Protein AF-A0A2D8MC40-F1 (afdb_monomer)

pLDDT: mean 85.72, std 11.95, range [37.69, 95.94]

Radius of gyration: 23.86 Å; Cα contacts (8 Å, |Δi|>4): 236; chains: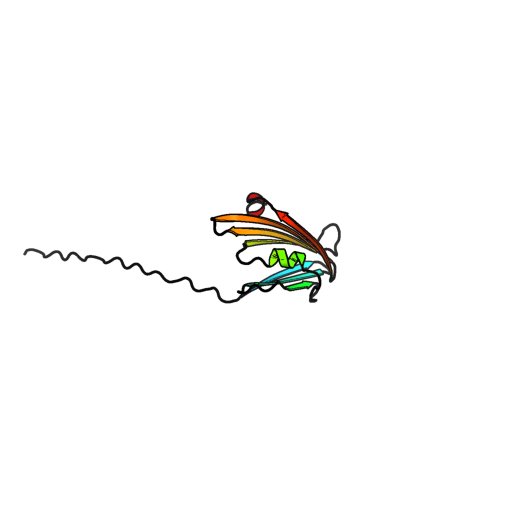 1; bounding box: 87×43×39 Å

Mean predicted aligned error: 8.75 Å

Sequence (136 aa):
MIGLSLIFLSQLVVSTNEPQRAEVWEETYHAECPGNAVTIARRIEDPVSSPVVTLNDKDVSDASGLAEELGVIGAAYRMSFLCSSSDEDVLLLRWVRGLAGDDGTVSYRSGAASFSGDEVLDVEAGDVSESDFWYR

Solvent-accessible surface area (backbone atoms only — not comparable to full-atom values): 8343 Å² total; per-residue (Å²): 139,83,85,82,83,82,81,81,81,82,79,87,82,87,84,83,79,81,85,74,83,80,74,77,48,71,50,74,47,75,50,78,44,70,87,33,34,43,37,39,40,37,53,54,49,87,78,74,48,73,36,49,48,26,25,67,90,34,79,44,92,72,46,62,72,55,27,63,70,70,44,52,82,82,43,50,76,50,74,50,77,43,67,41,90,90,41,68,60,31,44,35,40,35,42,31,34,41,33,74,46,98,87,71,49,70,51,34,37,32,35,40,37,36,32,41,55,71,42,66,76,48,70,48,74,46,82,52,53,70,58,68,68,78,55,129

Nearest PDB structures (foldseek):
  8ow1-assembly1_PP  TM=7.125E-01  e=4.815E-01  Saccharomyces cerevisiae
  8ow1-assembly1_P  TM=6.927E-01  e=7.426E-01  Saccharomyces cerevisiae
  6qlf-assembly1_P  TM=6.407E-01  e=8.275E-01  Saccharomyces cerevisiae
  6qle-assembly1_P  TM=6.402E-01  e=1.209E+00  Saccharomyces cerevisiae
  5ieo-assembly1_A  TM=4.075E-01  e=1.766E+00  synthetic construct

Structure (mmCIF, N/CA/C/O backbone):
data_AF-A0A2D8MC40-F1
#
_entry.id   AF-A0A2D8MC40-F1
#
loop_
_atom_site.group_PDB
_atom_site.id
_atom_site.type_symbol
_atom_site.label_atom_id
_atom_site.label_alt_id
_atom_site.label_comp_id
_atom_site.label_asym_id
_atom_site.label_entity_id
_atom_site.label_seq_id
_atom_site.pdbx_PDB_ins_code
_atom_site.Cartn_x
_atom_site.Cartn_y
_atom_site.Cartn_z
_atom_site.occupancy
_atom_site.B_iso_or_equiv
_atom_site.auth_seq_id
_atom_site.auth_comp_id
_atom_site.auth_asym_id
_atom_site.auth_atom_id
_atom_site.pdbx_PDB_model_num
ATOM 1 N N . MET A 1 1 ? 73.320 -29.904 -14.082 1.00 37.69 1 MET A N 1
ATOM 2 C CA . MET A 1 1 ? 71.908 -29.832 -13.655 1.00 37.69 1 MET A CA 1
ATOM 3 C C . MET A 1 1 ? 71.315 -28.569 -14.248 1.00 37.69 1 MET A C 1
ATOM 5 O O . MET A 1 1 ? 71.745 -27.493 -13.862 1.00 37.69 1 MET A O 1
ATOM 9 N N . ILE A 1 2 ? 70.416 -28.687 -15.223 1.00 42.16 2 ILE A N 1
ATOM 10 C CA . ILE A 1 2 ? 69.633 -27.560 -15.744 1.00 42.16 2 ILE A CA 1
ATOM 11 C C . ILE A 1 2 ? 68.190 -27.881 -15.366 1.00 42.16 2 ILE A C 1
ATOM 13 O O . ILE A 1 2 ? 67.651 -28.894 -15.806 1.00 42.16 2 ILE A O 1
ATOM 17 N N . GLY A 1 3 ? 67.636 -27.089 -14.447 1.00 43.25 3 GLY A N 1
ATOM 18 C CA . GLY A 1 3 ? 66.272 -27.239 -13.956 1.00 43.25 3 GLY A CA 1
ATOM 19 C C . GLY A 1 3 ? 65.279 -26.783 -15.017 1.00 43.25 3 GLY A C 1
ATOM 20 O O . GLY A 1 3 ? 65.343 -25.650 -15.487 1.00 43.25 3 GLY A O 1
ATOM 21 N N . LEU A 1 4 ? 64.382 -27.686 -15.402 1.00 51.12 4 LEU A N 1
ATOM 22 C CA . LEU A 1 4 ? 63.266 -27.414 -16.296 1.00 51.12 4 LEU A CA 1
ATOM 23 C C . LEU A 1 4 ? 62.173 -26.694 -15.484 1.00 51.12 4 LEU A C 1
ATOM 25 O O . LEU A 1 4 ? 61.505 -27.319 -14.662 1.00 51.12 4 LEU A O 1
ATOM 29 N N . SER A 1 5 ? 62.009 -25.383 -15.674 1.00 50.91 5 SER A N 1
ATOM 30 C CA . SER A 1 5 ? 60.872 -24.647 -15.103 1.00 50.91 5 SER A CA 1
ATOM 31 C C . SER A 1 5 ? 59.596 -25.000 -15.865 1.00 50.91 5 SER A C 1
ATOM 33 O O . SER A 1 5 ? 59.432 -24.629 -17.025 1.00 50.91 5 SER A O 1
ATOM 35 N N . LEU A 1 6 ? 58.687 -25.709 -15.199 1.00 54.00 6 LEU A N 1
ATOM 36 C CA . LEU A 1 6 ? 57.315 -25.927 -15.649 1.00 54.00 6 LEU A CA 1
ATOM 37 C C . LEU A 1 6 ? 56.504 -24.648 -15.408 1.00 54.00 6 LEU A C 1
ATOM 39 O O . LEU A 1 6 ? 56.245 -24.275 -14.266 1.00 54.00 6 LEU A O 1
ATOM 43 N N . ILE A 1 7 ? 56.103 -23.977 -16.486 1.00 56.97 7 ILE A N 1
ATOM 44 C CA . ILE A 1 7 ? 55.151 -22.866 -16.431 1.00 56.97 7 ILE A CA 1
ATOM 45 C C . ILE A 1 7 ? 53.747 -23.480 -16.445 1.00 56.97 7 ILE A C 1
ATOM 47 O O . ILE A 1 7 ? 53.285 -23.958 -17.480 1.00 56.97 7 ILE A O 1
ATOM 51 N N . PHE A 1 8 ? 53.071 -23.491 -15.296 1.00 57.12 8 PHE A N 1
ATOM 52 C CA . PHE A 1 8 ? 51.646 -23.807 -15.224 1.00 57.12 8 PHE A CA 1
ATOM 53 C C . PHE A 1 8 ? 50.849 -22.581 -15.688 1.00 57.12 8 PHE A C 1
ATOM 55 O O . PHE A 1 8 ? 50.773 -21.578 -14.983 1.00 57.12 8 PHE A O 1
ATOM 62 N N . LEU A 1 9 ? 50.269 -22.653 -16.887 1.00 61.25 9 LEU A N 1
ATOM 63 C CA . LEU A 1 9 ? 49.264 -21.697 -17.350 1.00 61.25 9 LEU A CA 1
ATOM 64 C C . LEU A 1 9 ? 47.954 -21.997 -16.609 1.00 61.25 9 LEU A C 1
ATOM 66 O O . LEU A 1 9 ? 47.274 -22.973 -16.923 1.00 61.25 9 LEU A O 1
ATOM 70 N N . SER A 1 10 ? 47.604 -21.193 -15.607 1.00 66.25 10 SER A N 1
ATOM 71 C CA . SER A 1 10 ? 46.277 -21.244 -14.993 1.00 66.25 10 SER A CA 1
ATOM 72 C C . SER A 1 10 ? 45.236 -20.743 -16.000 1.00 66.25 10 SER A C 1
ATOM 74 O O . SER A 1 10 ? 45.286 -19.600 -16.451 1.00 66.25 10 SER A O 1
ATOM 76 N N . GLN A 1 11 ? 44.298 -21.608 -16.387 1.00 72.38 11 GLN A N 1
ATOM 77 C CA . GLN A 1 11 ? 43.178 -21.232 -17.251 1.00 72.38 11 GLN A CA 1
ATOM 78 C C . GLN A 1 11 ? 42.096 -20.545 -16.409 1.00 72.38 11 GLN A C 1
ATOM 80 O O . GLN A 1 11 ? 41.634 -21.100 -15.413 1.00 72.38 11 GLN A O 1
ATOM 85 N N . LEU A 1 12 ? 41.699 -19.331 -16.800 1.00 73.75 12 LEU A N 1
ATOM 86 C CA . LEU A 1 12 ? 40.546 -1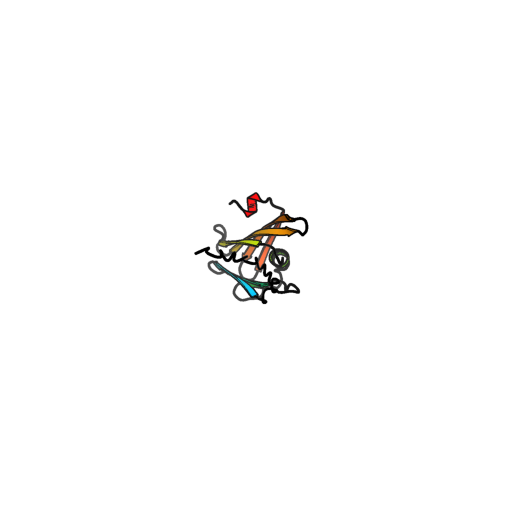8.639 -16.227 1.00 73.75 12 LEU A CA 1
ATOM 87 C C . LEU A 1 12 ? 39.268 -19.320 -16.730 1.00 73.75 12 LEU A C 1
ATOM 89 O O . LEU A 1 12 ? 38.981 -19.287 -17.925 1.00 73.75 12 LEU A O 1
ATOM 93 N N . VAL A 1 13 ? 38.499 -19.915 -15.819 1.00 79.44 13 VAL A N 1
ATOM 94 C CA . VAL A 1 13 ? 37.161 -20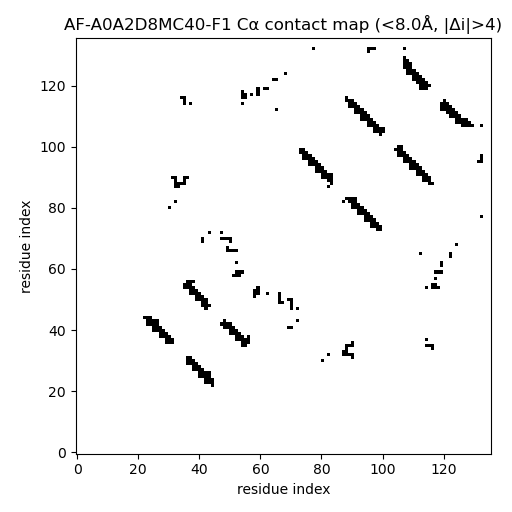.441 -16.109 1.00 79.44 13 VAL A CA 1
ATOM 95 C C . VAL A 1 13 ? 36.142 -19.441 -15.579 1.00 79.44 13 VAL A C 1
ATOM 97 O O . VAL A 1 13 ? 36.038 -19.241 -14.371 1.00 79.44 13 VAL A O 1
ATOM 100 N N . VAL A 1 14 ? 35.402 -18.804 -16.485 1.00 76.06 14 VAL A N 1
ATOM 101 C CA . VAL A 1 14 ? 34.245 -17.971 -16.141 1.00 76.06 14 VAL A CA 1
ATOM 102 C C . VAL A 1 14 ? 33.001 -18.832 -16.316 1.00 76.06 14 VAL A C 1
ATOM 104 O O . VAL A 1 14 ? 32.740 -19.323 -17.411 1.00 76.06 14 VAL A O 1
ATOM 107 N N . SER A 1 15 ? 32.257 -19.032 -15.231 1.00 79.00 15 SER A N 1
ATOM 108 C CA . SER A 1 15 ? 30.953 -19.692 -15.246 1.00 79.00 15 SER A CA 1
ATOM 109 C C . SER A 1 15 ? 29.885 -18.660 -14.911 1.00 79.00 15 SER A C 1
ATOM 111 O O . SER A 1 15 ? 30.031 -17.917 -13.940 1.00 79.00 15 SER A O 1
ATOM 113 N N . THR A 1 16 ? 28.826 -18.610 -15.710 1.00 75.88 16 THR A N 1
ATOM 114 C CA . THR A 1 16 ? 27.639 -17.795 -15.443 1.00 75.88 16 THR A CA 1
ATOM 115 C C . THR A 1 16 ? 26.449 -18.728 -15.285 1.00 75.88 16 THR A C 1
ATOM 117 O O . THR A 1 16 ? 26.220 -19.570 -16.152 1.00 75.88 16 THR A O 1
ATOM 120 N N . ASN A 1 17 ? 25.688 -18.570 -14.204 1.00 82.69 17 ASN A N 1
ATOM 121 C CA . ASN A 1 17 ? 24.398 -19.231 -14.040 1.00 82.69 17 ASN A CA 1
ATOM 122 C C . ASN A 1 17 ? 23.292 -18.256 -14.434 1.00 82.69 17 ASN A C 1
ATOM 124 O O . ASN A 1 17 ? 23.353 -17.078 -14.079 1.00 82.69 17 ASN A O 1
ATOM 128 N N . GLU A 1 18 ? 22.291 -18.754 -15.151 1.00 76.00 18 GLU A N 1
ATOM 129 C CA . GLU A 1 18 ? 21.088 -17.981 -15.438 1.00 76.00 18 GLU A CA 1
ATOM 130 C C . GLU A 1 18 ? 20.293 -17.774 -14.133 1.00 76.00 18 GLU A C 1
ATOM 132 O O . GLU A 1 18 ? 20.116 -18.738 -13.378 1.00 76.00 18 GLU A O 1
ATOM 137 N N . PRO A 1 19 ? 19.843 -16.545 -13.818 1.00 73.69 19 PRO A N 1
ATOM 138 C CA . PRO A 1 19 ? 18.993 -16.308 -12.658 1.00 73.69 19 PRO A CA 1
ATOM 139 C C . PRO A 1 19 ? 17.691 -17.098 -12.803 1.00 73.69 19 PRO A C 1
ATOM 141 O O . PRO A 1 19 ? 16.967 -16.939 -13.785 1.00 73.69 19 PRO A O 1
ATOM 144 N N . GLN A 1 20 ? 17.375 -17.948 -11.829 1.00 74.19 20 GLN A N 1
ATOM 145 C CA . GLN A 1 20 ? 16.073 -18.608 -11.795 1.00 74.19 20 GLN A CA 1
ATOM 146 C C . GLN A 1 20 ? 15.001 -17.625 -11.318 1.00 74.19 20 GLN A C 1
ATOM 148 O O . GLN A 1 20 ? 15.259 -16.778 -10.461 1.00 74.19 20 GLN A O 1
ATOM 153 N N . ARG A 1 21 ? 13.787 -17.744 -11.870 1.00 69.94 21 ARG A N 1
ATOM 154 C CA . ARG A 1 21 ? 12.620 -16.995 -11.389 1.00 69.94 21 ARG A CA 1
ATOM 155 C C . ARG A 1 21 ? 12.394 -17.333 -9.910 1.00 69.94 21 ARG A C 1
ATOM 157 O O . ARG A 1 21 ? 12.445 -18.504 -9.543 1.00 69.94 21 ARG A O 1
ATOM 164 N N . ALA A 1 22 ? 12.143 -16.316 -9.087 1.00 72.75 22 ALA A N 1
ATOM 165 C CA . ALA A 1 22 ? 11.780 -16.519 -7.688 1.00 72.75 22 ALA A CA 1
ATOM 166 C C . ALA A 1 22 ? 10.497 -17.362 -7.580 1.00 72.75 22 ALA A C 1
ATOM 168 O O . ALA A 1 22 ? 9.577 -17.201 -8.385 1.00 72.75 22 ALA A O 1
ATOM 169 N N . GLU A 1 23 ? 10.443 -18.266 -6.602 1.00 83.94 23 GLU A N 1
ATOM 170 C CA . GLU A 1 23 ? 9.220 -19.012 -6.287 1.00 83.94 23 GLU A CA 1
ATOM 171 C C . GLU A 1 23 ? 8.121 -18.059 -5.807 1.00 83.94 23 GLU A C 1
ATOM 173 O O . GLU A 1 23 ? 8.422 -16.994 -5.271 1.00 83.94 23 GLU A O 1
ATOM 178 N N . VAL A 1 24 ? 6.852 -18.433 -6.000 1.00 87.50 24 VAL A N 1
ATOM 179 C CA . VAL A 1 24 ? 5.708 -17.652 -5.507 1.00 87.50 24 VAL A CA 1
ATOM 180 C C . VAL A 1 24 ? 5.777 -17.539 -3.989 1.00 87.50 24 VAL A C 1
ATOM 182 O O . VAL A 1 24 ? 5.976 -18.535 -3.293 1.00 87.50 24 VAL A O 1
ATOM 185 N N . TRP A 1 25 ? 5.566 -16.331 -3.479 1.00 87.69 25 TRP A N 1
ATOM 186 C CA . TRP A 1 25 ? 5.586 -16.050 -2.048 1.00 87.69 25 TRP A CA 1
ATOM 187 C C . TRP A 1 25 ? 4.559 -14.975 -1.685 1.00 87.69 25 TRP A C 1
ATOM 189 O O . TRP A 1 25 ? 3.996 -14.320 -2.560 1.00 87.69 25 TRP A O 1
ATOM 199 N N . GLU A 1 26 ? 4.271 -14.825 -0.395 1.00 90.81 26 GLU A N 1
ATOM 200 C CA . GLU A 1 26 ? 3.284 -13.874 0.120 1.00 90.81 26 GLU A CA 1
ATOM 201 C C . GLU A 1 26 ? 3.936 -12.924 1.131 1.00 90.81 26 GLU A C 1
ATOM 203 O O . GLU A 1 26 ? 4.626 -13.360 2.053 1.00 90.81 26 GLU A O 1
ATOM 208 N N . GLU A 1 27 ? 3.722 -11.623 0.941 1.00 89.75 27 GLU A N 1
ATOM 209 C CA . GLU A 1 27 ? 4.041 -10.569 1.901 1.00 89.75 27 GLU A CA 1
ATOM 210 C C . GLU A 1 27 ? 2.800 -10.248 2.724 1.00 89.75 27 GLU A C 1
ATOM 212 O O . GLU A 1 27 ? 1.800 -9.775 2.182 1.00 89.75 27 GLU A O 1
ATOM 217 N N . THR A 1 28 ? 2.878 -10.444 4.038 1.00 93.44 28 THR A N 1
ATOM 218 C CA . THR A 1 28 ? 1.792 -10.097 4.958 1.00 93.44 28 THR A CA 1
ATOM 219 C C . THR A 1 28 ? 2.218 -8.948 5.862 1.00 93.44 28 THR A C 1
ATOM 221 O O . THR A 1 28 ? 3.229 -9.037 6.562 1.00 93.44 28 THR A O 1
ATOM 224 N N . TYR A 1 29 ? 1.422 -7.883 5.890 1.00 92.75 29 TYR A N 1
ATOM 225 C CA . TYR A 1 29 ? 1.551 -6.783 6.842 1.00 92.75 29 TYR A CA 1
ATOM 226 C C . TYR A 1 29 ? 0.371 -6.820 7.794 1.00 92.75 29 TYR A C 1
ATOM 228 O O . TYR A 1 29 ? -0.766 -6.960 7.354 1.00 92.75 29 TYR A O 1
ATOM 236 N N . HIS A 1 30 ? 0.644 -6.666 9.083 1.00 94.88 30 HIS A N 1
ATOM 237 C CA . HIS A 1 30 ? -0.377 -6.662 10.115 1.00 94.88 30 HIS A CA 1
ATOM 238 C C . HIS A 1 30 ? -0.133 -5.507 11.082 1.00 94.88 30 HIS A C 1
ATOM 240 O O . HIS A 1 30 ? 1.010 -5.260 11.480 1.00 94.88 30 HIS A O 1
ATOM 246 N N . ALA A 1 31 ? -1.202 -4.810 11.452 1.00 94.62 31 ALA A N 1
ATOM 247 C CA . ALA A 1 31 ? -1.174 -3.767 12.462 1.00 94.62 31 ALA A CA 1
ATOM 248 C C . ALA A 1 31 ? -2.472 -3.762 13.267 1.00 94.62 31 ALA A C 1
ATOM 250 O O . ALA A 1 31 ? -3.546 -4.019 12.727 1.00 94.62 31 ALA A O 1
ATOM 251 N N . GLU A 1 32 ? -2.355 -3.422 14.546 1.00 93.38 32 GLU A N 1
ATOM 252 C CA . GLU A 1 32 ? -3.462 -3.421 15.495 1.00 93.38 32 GLU A CA 1
ATOM 253 C C . GLU A 1 32 ? -3.429 -2.146 16.348 1.00 93.38 32 GLU A C 1
ATOM 255 O O . GLU A 1 32 ? -2.377 -1.717 16.833 1.00 93.38 32 GLU A O 1
ATOM 260 N N . CYS A 1 33 ? -4.604 -1.557 16.524 1.00 89.69 33 CYS A N 1
ATOM 261 C CA . CYS A 1 33 ? -4.943 -0.480 17.441 1.00 89.69 33 CYS A CA 1
ATOM 262 C C . CYS A 1 33 ? -6.151 -0.940 18.279 1.00 89.69 33 CYS A C 1
ATOM 264 O O . CYS A 1 33 ? -6.836 -1.891 17.89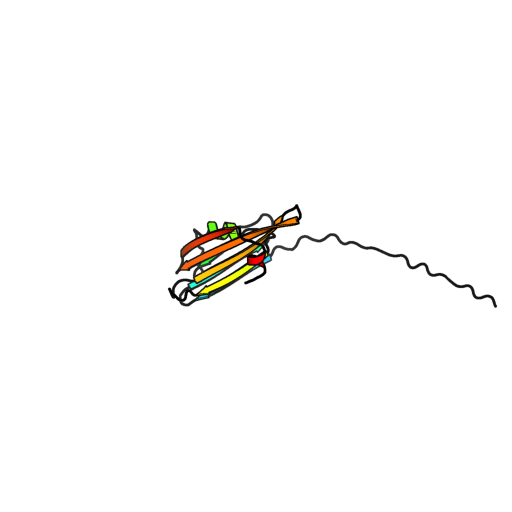4 1.00 89.69 33 CYS A O 1
ATOM 266 N N . PRO A 1 34 ? -6.458 -0.304 19.423 1.00 86.94 34 PRO A N 1
ATOM 267 C CA . PRO A 1 34 ? -7.674 -0.622 20.167 1.00 86.94 34 PRO A CA 1
ATOM 268 C C . PRO A 1 34 ? -8.908 -0.617 19.247 1.00 86.94 34 PRO A C 1
ATOM 270 O O . PRO A 1 34 ? -9.167 0.358 18.552 1.00 86.94 34 PRO A O 1
ATOM 273 N N . GLY A 1 35 ? -9.622 -1.744 19.188 1.00 84.12 35 GLY A N 1
ATOM 274 C CA . GLY A 1 35 ? -10.829 -1.895 18.366 1.00 84.12 35 GLY A CA 1
ATOM 275 C C . GLY A 1 35 ? -10.611 -2.059 16.854 1.00 84.12 35 GLY A C 1
ATOM 276 O O . GLY A 1 35 ? -11.599 -2.228 16.145 1.00 84.12 35 GLY A O 1
ATOM 277 N N . ASN A 1 36 ? -9.366 -2.040 16.359 1.00 89.38 36 ASN A N 1
ATOM 278 C CA . ASN A 1 36 ? -9.063 -2.055 14.926 1.00 89.38 36 ASN A CA 1
ATOM 279 C C . ASN A 1 36 ? -7.821 -2.887 14.601 1.00 89.38 36 ASN A C 1
ATOM 281 O O . ASN A 1 36 ? -6.720 -2.559 15.034 1.00 89.38 36 ASN A O 1
ATOM 285 N N . ALA A 1 37 ? -7.966 -3.894 13.748 1.00 92.94 37 ALA A N 1
ATOM 286 C CA . ALA A 1 37 ? -6.852 -4.633 13.170 1.00 92.94 37 ALA A CA 1
ATOM 287 C C . ALA A 1 37 ? -6.925 -4.592 11.644 1.00 92.94 37 ALA A C 1
ATOM 289 O O . ALA A 1 37 ? -7.989 -4.807 11.069 1.00 92.94 37 ALA A O 1
ATOM 290 N N . VAL A 1 38 ? -5.791 -4.360 10.985 1.00 94.06 38 VAL A N 1
ATOM 291 C CA . VAL A 1 38 ? -5.662 -4.468 9.530 1.00 94.06 38 VAL A CA 1
ATOM 292 C C . VAL A 1 38 ? -4.637 -5.534 9.182 1.00 94.06 38 VAL A C 1
ATOM 294 O O . VAL A 1 38 ? -3.544 -5.575 9.752 1.00 94.06 38 VAL A O 1
ATOM 297 N N . THR A 1 39 ? -4.976 -6.368 8.206 1.00 95.50 39 THR A N 1
ATOM 298 C CA . THR A 1 39 ? -4.034 -7.280 7.561 1.00 95.50 39 THR A CA 1
ATOM 299 C C . THR A 1 39 ? -4.066 -7.044 6.061 1.00 95.50 39 THR A C 1
ATOM 301 O O . THR A 1 39 ? -5.130 -6.944 5.454 1.00 95.50 39 THR A O 1
ATOM 304 N N . ILE A 1 40 ? -2.885 -6.940 5.461 1.00 93.31 40 ILE A N 1
ATOM 305 C CA . ILE A 1 40 ? -2.696 -6.782 4.022 1.00 93.31 40 ILE A CA 1
ATOM 306 C C . ILE A 1 40 ? -1.826 -7.938 3.557 1.00 93.31 40 ILE A C 1
ATOM 308 O O . ILE A 1 40 ? -0.665 -8.029 3.954 1.00 93.31 40 ILE A O 1
ATOM 312 N N . ALA A 1 41 ? -2.378 -8.801 2.713 1.00 92.69 41 ALA A N 1
ATOM 313 C CA . ALA A 1 41 ? -1.665 -9.910 2.099 1.00 92.69 41 ALA A CA 1
ATOM 314 C C . ALA A 1 41 ? -1.432 -9.611 0.617 1.00 92.69 41 ALA A C 1
ATOM 316 O O . ALA A 1 41 ? -2.371 -9.378 -0.147 1.00 92.69 41 ALA A O 1
ATOM 317 N N . ARG A 1 42 ? -0.167 -9.607 0.200 1.00 90.56 42 ARG A N 1
ATOM 318 C CA . ARG A 1 42 ? 0.247 -9.403 -1.189 1.00 90.56 42 ARG A CA 1
ATOM 319 C C . ARG A 1 42 ? 0.920 -10.676 -1.661 1.00 90.56 42 ARG A C 1
ATOM 321 O O . ARG A 1 42 ? 2.003 -11.015 -1.191 1.00 90.56 42 ARG A O 1
ATOM 328 N N . ARG A 1 43 ? 0.307 -11.376 -2.606 1.00 89.38 43 ARG A N 1
ATOM 329 C CA . ARG A 1 43 ? 0.965 -12.513 -3.236 1.00 89.38 43 ARG A CA 1
ATOM 330 C C . ARG A 1 43 ? 1.823 -12.028 -4.401 1.00 89.38 43 ARG A C 1
ATOM 332 O O . ARG A 1 43 ? 1.355 -11.332 -5.299 1.00 89.38 43 ARG A O 1
ATOM 339 N N . ILE A 1 44 ? 3.097 -12.388 -4.354 1.00 87.00 44 ILE A N 1
ATOM 340 C CA . ILE A 1 44 ? 4.102 -12.039 -5.348 1.00 87.00 44 ILE A CA 1
ATOM 341 C C . ILE A 1 44 ? 4.221 -13.221 -6.310 1.00 87.00 44 ILE A C 1
ATOM 343 O O . ILE A 1 44 ? 4.969 -14.175 -6.089 1.00 87.00 44 ILE A O 1
ATOM 347 N N . GLU A 1 45 ? 3.416 -13.161 -7.367 1.00 85.56 45 GLU A N 1
ATOM 348 C CA . GLU A 1 45 ? 3.340 -14.154 -8.436 1.00 85.56 45 GLU A CA 1
ATOM 349 C C . GLU A 1 45 ? 3.102 -13.493 -9.801 1.00 85.56 45 GLU A C 1
ATOM 351 O O . GLU A 1 45 ? 2.824 -12.301 -9.889 1.00 85.56 45 GLU A O 1
ATOM 356 N N . ASP A 1 46 ? 3.234 -14.264 -10.879 1.00 79.56 46 ASP A N 1
ATOM 357 C CA . ASP A 1 46 ? 2.967 -13.818 -12.249 1.00 79.56 46 ASP A CA 1
ATOM 358 C C . ASP A 1 46 ? 1.991 -14.812 -12.913 1.00 79.56 46 ASP A C 1
ATOM 360 O O . ASP A 1 46 ? 2.350 -15.989 -13.046 1.00 79.56 46 ASP A O 1
ATOM 364 N N . PRO A 1 47 ? 0.770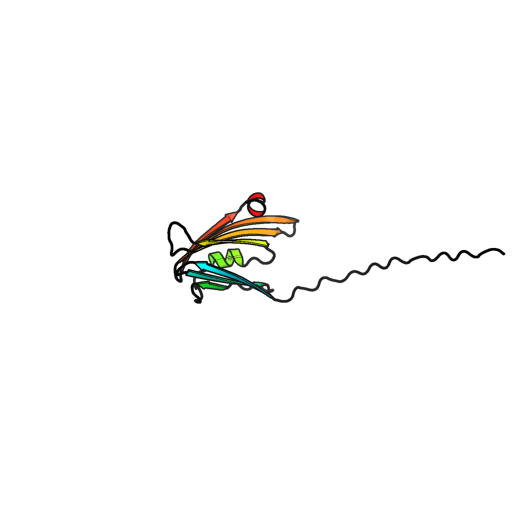 -14.389 -13.307 1.00 79.44 47 PRO A N 1
ATOM 365 C CA . PRO A 1 47 ? 0.273 -13.008 -13.332 1.00 79.44 47 PRO A CA 1
ATOM 366 C C . PRO A 1 47 ? -0.028 -12.442 -11.939 1.00 79.44 47 PRO A C 1
ATOM 368 O O . PRO A 1 47 ? -0.351 -13.181 -11.018 1.00 79.44 47 PRO A O 1
ATOM 371 N N . VAL A 1 48 ? 0.032 -11.115 -11.815 1.00 80.81 48 VAL A N 1
ATOM 372 C CA . VAL A 1 48 ? -0.187 -10.407 -10.546 1.00 80.81 48 VAL A CA 1
ATOM 373 C C . VAL A 1 48 ? -1.602 -10.642 -10.020 1.00 80.81 48 VAL A C 1
ATOM 375 O O . VAL A 1 48 ? -2.580 -10.363 -10.716 1.00 80.81 48 VAL A O 1
ATOM 378 N N . SER A 1 49 ? -1.718 -11.082 -8.769 1.00 84.94 49 SER A N 1
ATOM 379 C CA . SER A 1 49 ? -2.976 -11.069 -8.022 1.00 84.94 49 SER A CA 1
ATOM 380 C C . SER A 1 49 ? -3.142 -9.751 -7.265 1.00 84.94 49 SER A C 1
ATOM 382 O O . SER A 1 49 ? -2.180 -9.249 -6.680 1.00 84.94 49 SER A O 1
ATOM 384 N N . SER A 1 50 ? -4.364 -9.219 -7.207 1.00 87.75 50 SER A N 1
ATOM 385 C CA . SER A 1 50 ? -4.668 -8.090 -6.324 1.00 87.75 50 SER A CA 1
ATOM 386 C C . SER A 1 50 ? -4.385 -8.455 -4.862 1.00 87.75 50 SER A C 1
ATOM 388 O O . SER A 1 50 ? -4.659 -9.588 -4.456 1.00 87.75 50 SER A O 1
ATOM 390 N N . PRO A 1 51 ? -3.853 -7.522 -4.060 1.00 90.50 51 PRO A N 1
ATOM 391 C CA . PRO A 1 51 ? -3.674 -7.758 -2.638 1.00 90.50 51 PRO A CA 1
ATOM 392 C C . PRO A 1 51 ? -5.024 -7.907 -1.935 1.00 90.50 51 PRO A C 1
ATOM 394 O O . PRO A 1 51 ? -6.013 -7.278 -2.315 1.00 90.50 51 PRO A O 1
ATOM 397 N N . VAL A 1 52 ? -5.045 -8.728 -0.890 1.00 92.31 52 VAL A N 1
ATOM 398 C CA . VAL A 1 52 ? -6.209 -8.929 -0.025 1.00 92.31 52 VAL A CA 1
ATOM 399 C C . VAL A 1 52 ? -6.046 -8.051 1.206 1.00 92.31 52 VAL A C 1
ATOM 401 O O . VAL A 1 52 ? -4.997 -8.069 1.851 1.00 92.31 52 VAL A O 1
ATOM 404 N N . VAL A 1 53 ? -7.082 -7.278 1.524 1.00 92.75 53 VAL A N 1
ATOM 405 C CA . VAL A 1 53 ? -7.135 -6.431 2.717 1.00 92.75 53 VAL A CA 1
ATOM 406 C C . VAL A 1 53 ? -8.255 -6.940 3.606 1.00 92.75 53 VAL A C 1
ATOM 408 O O . VAL A 1 53 ? -9.405 -7.021 3.170 1.00 92.75 53 VAL A O 1
ATOM 411 N N . THR A 1 54 ? -7.918 -7.257 4.851 1.00 94.25 54 THR A N 1
ATOM 412 C CA . THR A 1 54 ? -8.896 -7.629 5.870 1.00 94.25 54 THR A CA 1
ATOM 413 C C . THR A 1 54 ? -8.860 -6.642 7.024 1.00 94.25 54 THR A C 1
ATOM 415 O O . THR A 1 54 ? -7.776 -6.308 7.510 1.00 94.25 54 THR A O 1
ATOM 418 N N . LEU A 1 55 ? -10.032 -6.236 7.498 1.00 93.56 55 LEU A N 1
ATOM 419 C CA . LEU A 1 55 ? -10.209 -5.431 8.702 1.00 93.56 55 LEU A CA 1
ATOM 420 C C . LEU A 1 55 ? -10.938 -6.264 9.752 1.00 93.56 55 LEU A C 1
ATOM 422 O O . LEU A 1 55 ? -11.966 -6.863 9.448 1.00 93.56 55 LEU A O 1
ATOM 426 N N . ASN A 1 56 ? -10.376 -6.358 10.959 1.00 93.38 56 ASN A N 1
ATOM 427 C CA . ASN A 1 56 ? -10.893 -7.195 12.051 1.00 93.38 56 ASN A CA 1
ATOM 428 C C . ASN A 1 56 ? -11.257 -8.622 11.589 1.00 93.38 56 ASN A C 1
ATOM 430 O O . ASN A 1 56 ? -12.349 -9.123 11.865 1.00 93.38 56 ASN A O 1
ATOM 434 N N . ASP A 1 57 ? -10.346 -9.246 10.835 1.00 91.69 57 ASP A N 1
ATOM 435 C CA . ASP A 1 57 ? -10.491 -10.584 10.242 1.00 91.69 57 ASP A CA 1
ATOM 436 C C . ASP A 1 57 ? -11.638 -10.739 9.222 1.00 91.69 57 ASP A C 1
ATOM 438 O O . ASP A 1 57 ? -12.077 -11.855 8.930 1.00 91.69 57 ASP A O 1
ATOM 442 N N . LYS A 1 58 ? -12.125 -9.633 8.648 1.00 91.94 58 LYS A N 1
ATOM 443 C CA . LYS A 1 58 ? -13.137 -9.629 7.584 1.00 91.94 58 LYS A CA 1
ATOM 444 C C . LYS A 1 58 ? -12.583 -9.032 6.303 1.00 91.94 58 LYS A C 1
ATOM 446 O O . LYS A 1 58 ? -11.955 -7.978 6.329 1.00 91.94 58 LYS A O 1
ATOM 451 N N . ASP A 1 59 ? -12.867 -9.682 5.180 1.00 89.38 59 ASP A N 1
ATOM 452 C CA . ASP A 1 59 ? -12.522 -9.162 3.858 1.00 89.38 59 ASP A CA 1
ATOM 453 C C . ASP A 1 59 ? -13.212 -7.819 3.606 1.00 89.38 59 ASP A C 1
ATOM 455 O O . ASP A 1 59 ? -14.426 -7.680 3.786 1.00 89.38 59 ASP A O 1
ATOM 459 N N . VAL A 1 60 ? -12.442 -6.841 3.133 1.00 86.62 60 VAL A N 1
ATOM 460 C CA . VAL A 1 60 ? -12.979 -5.539 2.739 1.00 86.62 60 VAL A CA 1
ATOM 461 C C . VAL A 1 60 ? -13.336 -5.561 1.260 1.00 86.62 60 VAL A C 1
ATOM 463 O O . VAL A 1 60 ? -12.473 -5.705 0.396 1.00 86.62 60 VAL A O 1
ATOM 466 N N . SER A 1 61 ? -14.618 -5.374 0.951 1.00 71.50 61 SER A N 1
ATOM 467 C CA . SER A 1 61 ? -15.107 -5.373 -0.432 1.00 71.50 61 SER A CA 1
ATOM 468 C C . SER A 1 61 ? -14.706 -4.131 -1.233 1.00 71.50 61 SER A C 1
ATOM 470 O O . SER A 1 61 ? -14.611 -4.216 -2.455 1.00 71.50 61 SER A O 1
ATOM 472 N N . ASP A 1 62 ? -14.465 -2.995 -0.569 1.00 79.56 62 ASP A N 1
ATOM 473 C CA . ASP A 1 62 ? -14.060 -1.736 -1.208 1.00 79.56 62 ASP A CA 1
ATOM 474 C C . ASP A 1 62 ? -12.678 -1.262 -0.734 1.00 79.56 62 ASP A C 1
ATOM 476 O O . ASP A 1 62 ? -12.516 -0.238 -0.081 1.00 79.56 62 ASP A O 1
ATOM 480 N N . ALA A 1 63 ? -11.655 -2.056 -1.046 1.00 82.25 63 ALA A N 1
ATOM 481 C CA . ALA A 1 63 ? -10.251 -1.670 -0.887 1.00 82.25 63 ALA A CA 1
ATOM 482 C C . ALA A 1 63 ? -9.573 -1.427 -2.247 1.00 82.25 63 ALA A C 1
ATOM 484 O O . ALA A 1 63 ? -8.352 -1.517 -2.361 1.00 82.25 63 ALA A O 1
ATOM 485 N N . SER A 1 64 ? -10.357 -1.153 -3.296 1.00 84.38 64 SER A N 1
ATOM 486 C CA . SER A 1 64 ? -9.897 -1.142 -4.692 1.00 84.38 64 SER A CA 1
ATOM 487 C C . SER A 1 64 ? -8.770 -0.133 -4.951 1.00 84.38 64 SER A C 1
ATOM 489 O O . SER A 1 64 ? -7.746 -0.503 -5.525 1.00 84.38 64 SER A O 1
ATOM 491 N N . GLY A 1 65 ? -8.902 1.099 -4.447 1.00 88.00 65 GLY A N 1
ATOM 492 C CA . GLY A 1 65 ? -7.861 2.127 -4.568 1.00 88.00 65 GLY A CA 1
ATOM 493 C C . GLY A 1 65 ? -6.568 1.762 -3.832 1.00 88.00 65 GLY A C 1
ATOM 494 O O . GLY A 1 65 ? -5.471 1.971 -4.346 1.00 88.00 65 GLY A O 1
ATOM 495 N N . LEU A 1 66 ? -6.676 1.140 -2.652 1.00 90.81 66 LEU A N 1
ATOM 496 C CA . LEU A 1 66 ? -5.500 0.669 -1.918 1.00 90.81 66 LEU A CA 1
ATOM 497 C C . LEU A 1 66 ? -4.842 -0.520 -2.633 1.00 90.81 66 LEU A C 1
ATOM 499 O O . LEU A 1 66 ? -3.616 -0.615 -2.702 1.00 90.81 66 LEU A O 1
ATOM 503 N N . ALA A 1 67 ? -5.654 -1.412 -3.197 1.00 90.00 67 ALA A N 1
ATOM 504 C CA . ALA A 1 67 ? -5.181 -2.569 -3.935 1.00 90.00 67 ALA A CA 1
ATOM 505 C C . ALA A 1 67 ? -4.425 -2.182 -5.214 1.00 90.00 67 ALA A C 1
ATOM 507 O O . ALA A 1 67 ? -3.425 -2.823 -5.535 1.00 90.00 67 ALA A O 1
ATOM 508 N N . GLU A 1 68 ? -4.845 -1.120 -5.904 1.00 90.19 68 GLU A N 1
ATOM 509 C CA . GLU A 1 68 ? -4.126 -0.565 -7.057 1.00 90.19 68 GLU A CA 1
ATOM 510 C C . GLU A 1 68 ? -2.724 -0.069 -6.668 1.00 90.19 68 GLU A C 1
ATOM 512 O O . GLU A 1 68 ? -1.743 -0.348 -7.359 1.00 90.19 68 GLU A O 1
ATOM 517 N N . GLU A 1 69 ? -2.597 0.605 -5.523 1.00 91.75 69 GLU A N 1
ATOM 518 C CA . GLU A 1 69 ? -1.315 1.162 -5.084 1.00 91.75 69 GLU A CA 1
ATOM 519 C C . GLU A 1 69 ? -0.361 0.123 -4.499 1.00 91.75 69 GLU A C 1
ATOM 521 O O . GLU A 1 69 ? 0.857 0.251 -4.660 1.00 91.75 69 GLU A O 1
ATOM 526 N N . LEU A 1 70 ? -0.882 -0.915 -3.840 1.00 90.94 70 LEU A N 1
ATOM 527 C CA . LEU A 1 70 ? -0.077 -1.982 -3.235 1.00 90.94 70 LEU A CA 1
ATOM 528 C C . LEU A 1 70 ? 0.139 -3.186 -4.167 1.00 90.94 70 LEU A C 1
ATOM 530 O O . LEU A 1 70 ? 1.018 -4.011 -3.919 1.00 90.94 70 LEU A O 1
ATOM 534 N N . GLY A 1 71 ? -0.618 -3.293 -5.257 1.00 89.00 71 GLY A N 1
ATOM 535 C CA . GLY A 1 71 ? -0.538 -4.394 -6.221 1.00 89.00 71 GLY A CA 1
ATOM 536 C C . GLY A 1 71 ? 0.612 -4.300 -7.228 1.00 89.00 71 GLY A C 1
ATOM 537 O O . GLY A 1 71 ? 0.650 -5.081 -8.173 1.00 89.00 71 GLY A O 1
ATOM 538 N N . VAL A 1 72 ? 1.550 -3.358 -7.085 1.00 90.12 72 VAL A N 1
ATOM 539 C CA . VAL A 1 72 ? 2.592 -3.129 -8.098 1.00 90.12 72 VAL A CA 1
ATOM 540 C C . VAL A 1 72 ? 3.790 -4.057 -7.875 1.00 90.12 72 VAL A C 1
ATOM 542 O O . VAL A 1 72 ? 4.544 -3.903 -6.913 1.00 90.12 72 VAL A O 1
ATOM 545 N N . ILE A 1 73 ? 3.990 -5.017 -8.785 1.00 84.25 73 ILE A N 1
ATOM 546 C CA . ILE A 1 73 ? 5.147 -5.927 -8.752 1.00 84.25 73 ILE A CA 1
ATOM 547 C C . ILE A 1 73 ? 6.436 -5.188 -9.105 1.00 84.25 73 ILE A C 1
ATOM 549 O O . ILE A 1 73 ? 6.464 -4.330 -9.982 1.00 84.25 73 ILE A O 1
ATOM 553 N N . GLY A 1 74 ? 7.517 -5.544 -8.409 1.00 85.12 74 GLY A N 1
ATOM 554 C CA . GLY A 1 74 ? 8.841 -4.951 -8.604 1.00 85.12 74 GLY A CA 1
ATOM 555 C C . GLY A 1 74 ? 9.008 -3.591 -7.927 1.00 85.12 74 GLY A C 1
ATOM 556 O O . GLY A 1 74 ? 10.127 -3.088 -7.854 1.00 85.12 74 GLY A O 1
ATOM 557 N N . ALA A 1 75 ? 7.931 -3.015 -7.385 1.00 90.31 75 ALA A N 1
ATOM 558 C CA . ALA A 1 75 ? 8.030 -1.831 -6.555 1.00 90.31 75 ALA A CA 1
ATOM 559 C C . ALA A 1 75 ? 8.560 -2.198 -5.162 1.00 90.31 75 ALA A C 1
ATOM 561 O O . ALA A 1 75 ? 8.101 -3.149 -4.525 1.00 90.31 75 ALA A O 1
ATOM 562 N N . ALA A 1 76 ? 9.512 -1.409 -4.677 1.00 90.19 76 ALA A N 1
ATOM 563 C CA . ALA A 1 76 ? 9.945 -1.450 -3.290 1.00 90.19 76 ALA A CA 1
ATOM 564 C C . ALA A 1 76 ? 9.025 -0.553 -2.460 1.00 90.19 76 ALA A C 1
ATOM 566 O O . ALA A 1 76 ? 8.792 0.597 -2.836 1.00 90.19 76 ALA A O 1
ATOM 567 N N . TYR A 1 77 ? 8.528 -1.058 -1.331 1.00 91.19 77 TYR A N 1
ATOM 568 C CA . TYR A 1 77 ? 7.619 -0.330 -0.446 1.00 91.19 77 TYR A CA 1
ATOM 569 C C . TYR A 1 77 ? 8.270 -0.038 0.902 1.00 91.19 77 TYR A C 1
ATOM 571 O O . TYR A 1 77 ? 8.882 -0.909 1.519 1.00 91.19 77 TYR A O 1
ATOM 579 N N . ARG A 1 78 ? 8.047 1.176 1.407 1.00 90.44 78 ARG A N 1
ATOM 580 C CA . ARG A 1 78 ? 8.218 1.522 2.817 1.00 90.44 78 ARG A CA 1
ATOM 581 C C . ARG A 1 78 ? 6.854 1.855 3.391 1.00 90.44 78 ARG A C 1
ATOM 583 O O . ARG A 1 78 ? 6.225 2.811 2.944 1.00 90.44 78 ARG A O 1
ATOM 590 N N . MET A 1 79 ? 6.415 1.086 4.380 1.00 92.06 79 MET A N 1
ATOM 591 C CA . MET A 1 79 ? 5.108 1.257 5.012 1.00 92.06 79 MET A CA 1
ATOM 592 C C . MET A 1 79 ? 5.251 1.632 6.484 1.00 92.06 79 MET A C 1
ATOM 594 O O . MET A 1 79 ? 6.198 1.219 7.152 1.00 92.06 79 MET A O 1
ATOM 598 N N . SER A 1 80 ? 4.297 2.407 6.990 1.00 92.62 80 SER A N 1
ATOM 599 C CA . SER A 1 80 ? 4.151 2.692 8.416 1.00 92.62 80 SER A CA 1
ATOM 600 C C . SER A 1 80 ? 2.684 2.638 8.808 1.00 92.62 80 SER A C 1
ATOM 602 O O . SER A 1 80 ? 1.856 3.264 8.143 1.00 92.62 80 SER A O 1
ATOM 604 N N . PHE A 1 81 ? 2.399 1.961 9.915 1.00 94.06 81 PHE A N 1
ATOM 605 C CA . PHE A 1 81 ? 1.076 1.900 10.521 1.00 94.06 81 PHE A CA 1
ATOM 606 C C . PHE A 1 81 ? 1.066 2.739 11.795 1.00 94.06 81 PHE A C 1
ATOM 608 O O . PHE A 1 81 ? 2.033 2.726 12.561 1.00 94.06 81 PHE A O 1
ATOM 615 N N . LEU A 1 82 ? 0.002 3.507 11.995 1.00 93.38 82 LEU A N 1
ATOM 616 C CA . LEU A 1 82 ? -0.130 4.456 13.094 1.00 93.38 82 LEU A CA 1
ATOM 617 C C . LEU A 1 82 ? -1.554 4.389 13.643 1.00 93.38 82 LEU A C 1
ATOM 619 O O . LEU A 1 82 ? -2.507 4.481 12.874 1.00 93.38 82 LEU A O 1
ATOM 623 N N . CYS A 1 83 ? -1.699 4.310 14.963 1.00 92.75 83 CYS A N 1
ATOM 624 C CA . CYS A 1 83 ? -2.978 4.597 15.606 1.00 92.75 83 CYS A CA 1
ATOM 625 C C . CYS A 1 83 ? -3.177 6.113 15.637 1.00 92.75 83 CYS A C 1
ATOM 627 O O . CYS A 1 83 ? -2.261 6.856 16.011 1.00 92.75 83 CYS A O 1
ATOM 629 N N . SER A 1 84 ? -4.345 6.584 15.211 1.00 89.25 84 SER A N 1
ATOM 630 C CA . SER A 1 84 ? -4.673 8.005 15.243 1.00 89.25 84 SER A CA 1
ATOM 631 C C . SER A 1 84 ? -4.732 8.503 16.690 1.0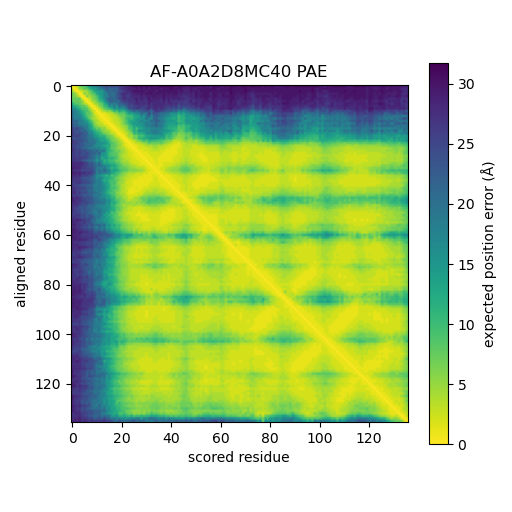0 89.25 84 SER A C 1
ATOM 633 O O . SER A 1 84 ? -5.325 7.888 17.569 1.00 89.25 84 SER A O 1
ATOM 635 N N . SER A 1 85 ? -4.084 9.639 16.957 1.00 84.94 85 SER A N 1
ATOM 636 C CA . SER A 1 85 ? -4.123 10.280 18.278 1.00 84.94 85 SER A CA 1
ATOM 637 C C . SER A 1 85 ? -5.356 11.161 18.478 1.00 84.94 85 SER A C 1
ATOM 639 O O . SER A 1 85 ? -5.633 11.579 19.598 1.00 84.94 85 SER A O 1
ATOM 641 N N . SER A 1 86 ? -6.034 11.526 17.388 1.00 85.62 86 SER A N 1
ATOM 642 C CA . SER A 1 86 ? -7.234 12.370 17.397 1.00 85.62 86 SER A CA 1
ATOM 643 C C . SER A 1 86 ? -8.530 11.567 17.413 1.00 85.62 86 SER A C 1
ATOM 645 O O . SER A 1 86 ? -9.562 12.120 17.774 1.00 85.62 86 SER A O 1
ATOM 647 N N . ASP A 1 87 ? -8.465 10.301 17.009 1.00 86.25 87 ASP A N 1
ATOM 648 C CA . ASP A 1 87 ? -9.595 9.383 16.934 1.00 86.25 87 ASP A CA 1
ATOM 649 C C . ASP A 1 87 ? -9.074 7.973 17.226 1.00 86.25 87 ASP A C 1
ATOM 651 O O . ASP A 1 87 ? -8.279 7.441 16.452 1.00 86.25 87 ASP A O 1
ATOM 655 N N . GLU A 1 88 ? -9.442 7.420 18.380 1.00 82.56 88 GLU A N 1
ATOM 656 C CA . GLU A 1 88 ? -8.920 6.136 18.862 1.00 82.56 88 GLU A CA 1
ATOM 657 C C . GLU A 1 88 ? -9.381 4.946 18.013 1.00 82.56 88 GLU A C 1
ATOM 659 O O . GLU A 1 88 ? -8.701 3.918 17.987 1.00 82.56 88 GLU A O 1
ATOM 664 N N . ASP A 1 89 ? -10.462 5.128 17.251 1.00 85.75 89 ASP A N 1
ATOM 665 C CA . ASP A 1 89 ? -11.044 4.110 16.385 1.00 85.75 89 ASP A CA 1
ATOM 666 C C . ASP A 1 89 ? -10.490 4.162 14.950 1.00 85.75 89 ASP A C 1
ATOM 668 O O . ASP A 1 89 ? -11.013 3.481 14.064 1.00 85.75 89 ASP A O 1
ATOM 672 N N . VAL A 1 90 ? -9.446 4.964 14.695 1.00 91.25 90 VAL A N 1
ATOM 673 C CA . VAL A 1 90 ? -8.845 5.118 13.362 1.00 91.25 90 VAL A CA 1
ATOM 674 C C . VAL A 1 90 ? -7.417 4.580 13.317 1.00 91.25 90 VAL A C 1
ATOM 676 O O . VAL A 1 90 ? -6.515 5.036 14.030 1.00 91.25 90 VAL A O 1
ATOM 679 N N . LEU A 1 91 ? -7.184 3.659 12.383 1.00 94.12 91 LEU A N 1
ATOM 680 C CA . LEU A 1 91 ? -5.860 3.166 12.012 1.00 94.12 91 LEU A CA 1
ATOM 681 C C . LEU A 1 91 ? -5.430 3.814 10.693 1.00 94.12 91 LEU A C 1
ATOM 683 O O . LEU A 1 91 ? -6.197 3.880 9.736 1.00 94.12 91 LEU A O 1
ATOM 687 N N . LEU A 1 92 ? -4.191 4.295 10.632 1.00 94.94 92 LEU A N 1
ATOM 688 C CA . LEU A 1 92 ? -3.613 4.930 9.450 1.00 94.94 92 LEU A CA 1
ATOM 689 C C . LEU A 1 92 ? -2.486 4.068 8.881 1.00 94.94 92 LEU A C 1
ATOM 691 O O . LEU A 1 92 ? -1.512 3.772 9.575 1.00 94.94 92 LEU A O 1
ATOM 695 N N . LEU A 1 93 ? -2.574 3.736 7.597 1.00 94.88 93 LEU A N 1
ATOM 696 C CA . LEU A 1 93 ? -1.458 3.244 6.796 1.00 94.88 93 LEU A CA 1
ATOM 697 C C . LEU A 1 93 ? -0.874 4.410 6.002 1.00 94.88 93 LEU A C 1
ATOM 699 O O . LEU A 1 93 ? -1.597 5.181 5.381 1.00 94.88 93 LEU A O 1
ATOM 703 N N . ARG A 1 94 ? 0.451 4.508 5.962 1.00 94.75 94 ARG A N 1
ATOM 704 C CA . ARG A 1 94 ? 1.176 5.357 5.012 1.00 94.75 94 ARG A CA 1
ATOM 705 C C . ARG A 1 94 ? 2.168 4.509 4.247 1.00 94.75 94 ARG A C 1
ATOM 707 O O . ARG A 1 94 ? 2.833 3.663 4.848 1.00 94.75 94 ARG A O 1
ATOM 714 N N . TRP A 1 95 ? 2.315 4.777 2.958 1.00 94.19 95 TRP A N 1
ATOM 715 C CA . TRP A 1 95 ? 3.335 4.137 2.140 1.00 94.19 95 TRP A CA 1
ATOM 716 C C . TRP A 1 95 ? 4.101 5.147 1.298 1.00 94.19 95 TRP A C 1
ATOM 718 O O . TRP A 1 95 ? 3.597 6.205 0.920 1.00 94.19 95 TRP A O 1
ATOM 728 N N . VAL A 1 96 ? 5.332 4.774 0.974 1.00 94.88 96 VAL A N 1
ATOM 729 C CA . VAL A 1 96 ? 6.088 5.331 -0.143 1.00 94.88 96 VAL A CA 1
ATOM 730 C C . VAL A 1 96 ? 6.605 4.154 -0.957 1.00 94.88 96 VAL A C 1
ATOM 732 O O . VAL A 1 96 ? 7.124 3.193 -0.384 1.00 94.88 96 VAL A O 1
ATOM 735 N N . ARG A 1 97 ? 6.445 4.209 -2.277 1.00 94.00 97 ARG A N 1
ATOM 736 C CA . ARG A 1 97 ? 6.923 3.186 -3.204 1.00 94.00 97 ARG A CA 1
ATOM 737 C C . ARG A 1 97 ? 7.854 3.772 -4.251 1.00 94.00 97 ARG A C 1
ATOM 739 O O . ARG A 1 97 ? 7.627 4.887 -4.714 1.00 94.00 97 ARG A O 1
ATOM 746 N N . GLY A 1 98 ? 8.867 3.000 -4.623 1.00 94.94 98 GLY A N 1
ATOM 747 C CA . GLY A 1 98 ? 9.744 3.260 -5.761 1.00 94.94 98 GLY A CA 1
ATOM 748 C C . GLY A 1 98 ? 9.648 2.106 -6.753 1.00 94.94 98 GLY A C 1
ATOM 749 O O . GLY A 1 98 ? 9.758 0.950 -6.346 1.00 94.94 98 GLY A O 1
ATOM 750 N N . LEU A 1 99 ? 9.431 2.402 -8.033 1.00 94.62 99 LEU A N 1
ATOM 751 C CA . LEU A 1 99 ? 9.380 1.417 -9.116 1.00 94.62 99 LEU A CA 1
ATOM 752 C C . LEU A 1 99 ? 10.405 1.780 -10.188 1.00 94.62 99 LEU A C 1
ATOM 754 O O . LEU A 1 99 ? 10.306 2.847 -10.801 1.00 94.62 99 LEU A O 1
ATOM 758 N N . ALA A 1 100 ? 11.363 0.883 -10.414 1.00 94.00 100 ALA A N 1
ATOM 759 C CA . ALA A 1 100 ? 12.318 1.009 -11.506 1.00 94.00 100 ALA A CA 1
ATOM 760 C C . ALA A 1 100 ? 11.628 0.742 -12.853 1.00 94.00 100 ALA A C 1
ATOM 762 O O . ALA A 1 100 ? 10.934 -0.262 -13.007 1.00 94.00 100 ALA A O 1
ATOM 763 N N . GLY A 1 101 ? 11.818 1.649 -13.807 1.00 92.06 101 GLY A N 1
ATOM 764 C CA . GLY A 1 101 ? 11.423 1.491 -15.200 1.00 92.06 101 GLY A CA 1
ATOM 765 C C . GLY A 1 101 ? 12.524 0.844 -16.039 1.00 92.06 101 GLY A C 1
ATOM 766 O O . GLY A 1 101 ? 13.693 0.793 -15.648 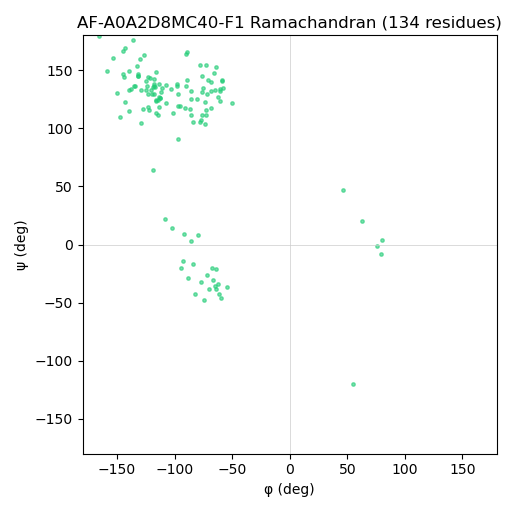1.00 92.06 101 GLY A O 1
ATOM 767 N N . ASP A 1 102 ? 12.150 0.389 -17.234 1.00 90.44 102 ASP A N 1
ATOM 768 C CA . ASP A 1 102 ? 13.062 -0.281 -18.173 1.00 90.44 102 ASP A CA 1
ATOM 769 C C . ASP A 1 102 ? 14.195 0.631 -18.682 1.00 90.44 102 ASP A C 1
ATOM 771 O O . ASP A 1 102 ? 15.237 0.154 -19.132 1.00 90.44 102 ASP A O 1
ATOM 775 N N . ASP A 1 103 ? 14.011 1.950 -18.606 1.00 92.62 103 ASP A N 1
ATOM 776 C CA . ASP A 1 103 ? 14.996 2.970 -18.982 1.00 92.62 103 ASP A CA 1
ATOM 777 C C . ASP A 1 103 ? 15.984 3.318 -17.852 1.00 92.62 103 ASP A C 1
ATOM 779 O O . ASP A 1 103 ? 16.844 4.187 -18.016 1.00 92.62 103 ASP A O 1
ATOM 783 N N . GLY A 1 104 ? 15.877 2.635 -16.708 1.00 88.56 104 GLY A N 1
ATOM 784 C CA . GLY A 1 104 ? 16.698 2.871 -15.524 1.00 88.56 104 GLY A CA 1
ATOM 785 C C . GLY A 1 104 ? 16.249 4.060 -14.674 1.00 88.56 104 GLY A C 1
ATOM 786 O O . GLY A 1 104 ? 16.914 4.371 -13.684 1.00 88.56 104 GLY A O 1
ATOM 787 N N . THR A 1 105 ? 15.141 4.725 -15.017 1.00 93.06 105 THR A N 1
ATOM 788 C CA . THR A 1 105 ? 14.524 5.729 -14.141 1.00 93.06 105 THR A CA 1
ATOM 789 C C . THR A 1 105 ? 13.734 5.054 -13.020 1.00 93.06 105 THR A C 1
ATOM 791 O O . THR A 1 105 ? 13.291 3.916 -13.152 1.00 93.06 105 THR A O 1
ATOM 794 N N . VAL A 1 106 ? 13.562 5.739 -11.887 1.00 94.06 106 VAL A N 1
ATOM 795 C CA . VAL A 1 106 ? 12.711 5.261 -10.789 1.00 94.06 106 VAL A CA 1
ATOM 796 C C . VAL A 1 106 ? 11.560 6.239 -10.611 1.00 94.06 106 VAL A C 1
ATOM 798 O O . VAL A 1 106 ? 11.778 7.431 -10.396 1.00 94.06 106 VAL A O 1
ATOM 801 N N . SER A 1 107 ? 10.335 5.728 -10.703 1.00 95.00 107 SER A N 1
ATOM 802 C CA . SER A 1 107 ? 9.120 6.478 -10.381 1.00 95.00 107 SER A CA 1
ATOM 803 C C . SER A 1 107 ? 8.781 6.299 -8.906 1.00 95.00 107 SER A C 1
ATOM 805 O O . SER A 1 107 ? 8.860 5.187 -8.377 1.00 95.00 107 SER A O 1
ATOM 807 N N . TYR A 1 108 ? 8.408 7.389 -8.236 1.00 95.19 108 TYR A N 1
ATOM 808 C CA . TYR A 1 108 ? 8.072 7.373 -6.817 1.00 95.19 108 TYR A CA 1
ATOM 809 C C . TYR A 1 108 ? 6.639 7.839 -6.600 1.00 95.19 108 TYR A C 1
ATOM 811 O O . TYR A 1 108 ? 6.223 8.873 -7.122 1.00 95.19 108 TYR A O 1
ATOM 819 N N . ARG A 1 109 ? 5.896 7.092 -5.784 1.00 95.94 109 ARG A N 1
ATOM 820 C CA . ARG A 1 109 ? 4.553 7.474 -5.335 1.00 95.94 109 ARG A CA 1
ATOM 821 C C . ARG A 1 109 ? 4.438 7.299 -3.834 1.00 95.94 109 ARG A C 1
ATOM 823 O O . ARG A 1 109 ? 5.052 6.403 -3.258 1.00 95.94 109 ARG A O 1
ATOM 830 N N . SER A 1 110 ? 3.654 8.149 -3.193 1.00 95.62 110 SER A N 1
ATOM 831 C CA . SER A 1 110 ? 3.303 7.992 -1.784 1.00 95.62 110 SER A CA 1
ATOM 832 C C . SER A 1 110 ? 1.808 8.100 -1.606 1.00 95.62 110 SER A C 1
ATOM 834 O O . SER A 1 110 ? 1.121 8.682 -2.445 1.00 95.62 110 SER A O 1
ATOM 836 N N . GLY A 1 111 ? 1.324 7.572 -0.497 1.00 95.19 111 GLY A N 1
ATOM 837 C CA . GLY A 1 111 ? -0.066 7.721 -0.144 1.00 95.19 111 GLY A CA 1
ATOM 838 C C . GLY A 1 111 ? -0.352 7.350 1.293 1.00 95.19 111 GLY A C 1
ATOM 839 O O . GLY A 1 111 ? 0.544 6.981 2.068 1.00 95.19 111 GLY A O 1
ATOM 840 N N . ALA A 1 112 ? -1.618 7.496 1.640 1.00 95.38 112 ALA A N 1
ATOM 841 C CA . ALA A 1 112 ? -2.155 7.122 2.926 1.00 95.38 112 ALA A CA 1
ATOM 842 C C . ALA A 1 112 ? -3.526 6.474 2.754 1.00 95.38 112 ALA A C 1
ATOM 844 O O . ALA A 1 112 ? -4.264 6.782 1.823 1.00 95.38 112 ALA A O 1
ATOM 845 N N . ALA A 1 113 ? -3.841 5.564 3.665 1.00 95.12 113 ALA A N 1
ATOM 846 C CA . ALA A 1 113 ? -5.161 4.988 3.807 1.00 95.12 113 ALA A CA 1
ATOM 847 C C . ALA A 1 113 ? -5.563 5.044 5.276 1.00 95.12 113 ALA A C 1
ATOM 849 O O . ALA A 1 113 ? -4.713 4.907 6.164 1.00 95.12 113 ALA A O 1
ATOM 850 N N . SER A 1 114 ? -6.847 5.260 5.527 1.00 94.25 114 SER A N 1
ATOM 851 C CA . SER A 1 114 ? -7.410 5.250 6.873 1.00 94.25 114 SER A CA 1
ATOM 852 C C . SER A 1 114 ? -8.512 4.208 6.986 1.00 94.25 114 SER A C 1
ATOM 854 O O . SER A 1 114 ? -9.263 3.973 6.039 1.00 94.25 114 SER A O 1
ATOM 856 N N . PHE A 1 115 ? -8.574 3.559 8.144 1.00 93.00 115 PHE A N 1
ATOM 857 C CA . PHE A 1 115 ? -9.488 2.459 8.425 1.00 93.00 115 PHE A CA 1
ATOM 858 C C . PHE A 1 115 ? -10.185 2.701 9.757 1.00 93.00 115 PHE A C 1
ATOM 860 O O . PHE A 1 115 ? -9.555 3.215 10.686 1.00 93.00 115 PHE A O 1
ATOM 867 N N . SER A 1 116 ? -11.450 2.302 9.854 1.00 91.50 116 SER A N 1
ATOM 868 C CA . SER A 1 116 ? -12.192 2.277 11.114 1.00 91.50 116 SER A CA 1
ATOM 869 C C . SER A 1 116 ? -13.232 1.164 11.096 1.00 91.50 116 SER A C 1
ATOM 871 O O . SER A 1 116 ? -13.989 1.016 10.135 1.00 91.50 116 SER A O 1
ATOM 873 N N . GLY A 1 117 ? -13.250 0.350 12.149 1.00 88.88 117 GLY A N 1
ATOM 874 C CA . GLY A 1 117 ? -14.040 -0.870 12.207 1.00 88.88 117 GLY A CA 1
ATOM 875 C C . GLY A 1 117 ? -13.724 -1.776 11.018 1.00 88.88 117 GLY A C 1
ATOM 876 O O . GLY A 1 117 ? -12.584 -2.190 10.827 1.00 88.88 117 GLY A O 1
ATOM 877 N N . ASP A 1 118 ? -14.747 -2.060 10.21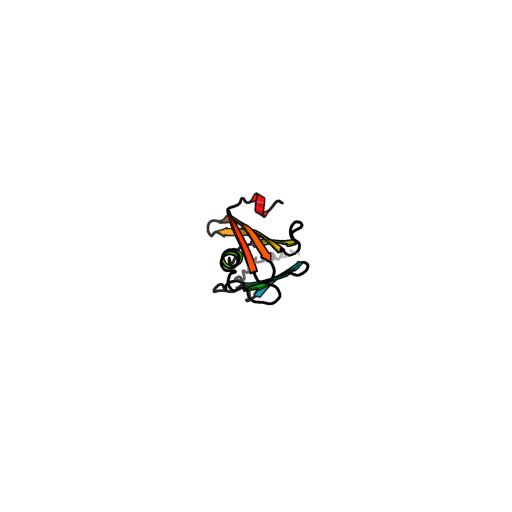5 1.00 89.75 118 ASP A N 1
ATOM 878 C CA . ASP A 1 118 ? -14.660 -2.941 9.047 1.00 89.75 118 ASP A CA 1
ATOM 879 C C . ASP A 1 118 ? -14.601 -2.152 7.718 1.00 89.75 118 ASP A C 1
ATOM 881 O O . ASP A 1 118 ? -14.807 -2.722 6.645 1.00 89.75 118 ASP A O 1
ATOM 885 N N . GLU A 1 119 ? -14.347 -0.838 7.772 1.00 90.31 119 GLU A N 1
ATOM 886 C CA . GLU A 1 119 ? -14.420 0.071 6.623 1.00 90.31 119 GLU A CA 1
ATOM 887 C C . GLU A 1 119 ? -13.069 0.727 6.290 1.00 90.31 119 GLU A C 1
ATOM 889 O O . GLU A 1 119 ? -12.297 1.130 7.166 1.00 90.31 119 GLU A O 1
ATOM 894 N N . VAL A 1 120 ? -12.808 0.879 4.988 1.00 92.00 120 VAL A N 1
ATOM 895 C CA . VAL A 1 120 ? -11.778 1.785 4.462 1.00 92.00 120 VAL A CA 1
ATOM 896 C C . VAL A 1 120 ? -12.428 3.155 4.319 1.00 92.00 120 VAL A C 1
ATOM 898 O O . VAL A 1 120 ? -13.373 3.314 3.551 1.00 92.00 120 VAL A O 1
ATOM 901 N N . LEU A 1 121 ? -11.938 4.135 5.071 1.00 91.56 121 LEU A N 1
ATOM 902 C CA . LEU A 1 121 ? -12.527 5.472 5.106 1.00 91.56 121 LEU A CA 1
ATOM 903 C C . LEU A 1 121 ? -12.058 6.333 3.935 1.00 91.56 121 LEU A C 1
ATOM 905 O O . LEU A 1 121 ? -12.847 7.065 3.344 1.00 91.56 121 LEU A O 1
ATOM 909 N N . ASP A 1 122 ? -10.763 6.267 3.631 1.00 92.50 122 ASP A N 1
ATOM 910 C CA . ASP A 1 122 ? -10.137 7.091 2.604 1.00 92.50 122 ASP A CA 1
ATOM 911 C C . ASP A 1 122 ? -8.834 6.459 2.109 1.00 92.50 122 ASP A C 1
ATOM 913 O O . ASP A 1 122 ? -8.135 5.782 2.876 1.00 92.50 122 ASP A O 1
ATOM 917 N N . VAL A 1 123 ? -8.514 6.699 0.836 1.00 94.38 123 VAL A N 1
ATOM 918 C CA . VAL A 1 123 ? -7.264 6.297 0.186 1.00 94.38 123 VAL A CA 1
ATOM 919 C C . VAL A 1 123 ? -6.800 7.429 -0.724 1.00 94.38 123 VAL A C 1
ATOM 921 O O . VAL A 1 123 ? -7.411 7.709 -1.755 1.00 94.38 123 VAL A O 1
ATOM 924 N N . GLU A 1 124 ? -5.660 8.022 -0.390 1.00 94.69 124 GLU A N 1
ATOM 925 C CA . GLU A 1 124 ? -5.034 9.080 -1.177 1.00 94.69 124 GLU A CA 1
ATOM 926 C C . GLU A 1 124 ? -3.662 8.633 -1.666 1.00 94.69 124 GLU A C 1
ATOM 928 O O . GLU A 1 124 ? -2.878 8.052 -0.914 1.00 94.69 124 GLU A O 1
ATOM 933 N N . ALA A 1 125 ? -3.341 8.944 -2.921 1.00 95.12 125 ALA A N 1
ATOM 934 C CA . ALA A 1 125 ? -2.039 8.656 -3.504 1.00 95.12 125 ALA A CA 1
ATOM 935 C C . ALA A 1 125 ? -1.607 9.759 -4.470 1.00 95.12 125 ALA A C 1
ATOM 937 O O . ALA A 1 125 ? -2.410 10.297 -5.231 1.00 95.12 125 ALA A O 1
ATOM 938 N N . GLY A 1 126 ? -0.311 10.048 -4.496 1.00 94.81 126 GLY A N 1
ATOM 939 C CA . GLY A 1 126 ? 0.266 11.076 -5.352 1.00 94.81 126 GLY A CA 1
ATOM 940 C C . GLY A 1 126 ? 1.722 10.803 -5.693 1.00 94.81 126 GLY A C 1
ATOM 941 O O . GLY A 1 126 ? 2.406 10.018 -5.029 1.00 94.81 126 GLY A O 1
ATOM 942 N N . ASP A 1 127 ? 2.183 11.452 -6.756 1.00 95.12 127 ASP A N 1
ATOM 943 C CA . ASP A 1 127 ? 3.586 11.421 -7.154 1.00 95.12 127 ASP A CA 1
ATOM 944 C C . ASP A 1 127 ? 4.443 12.170 -6.133 1.00 95.12 127 ASP A C 1
ATOM 946 O O . ASP A 1 127 ? 4.054 13.223 -5.618 1.00 95.12 127 ASP A O 1
ATOM 950 N N . VAL A 1 128 ? 5.618 11.622 -5.838 1.00 93.81 128 VAL A N 1
ATOM 951 C CA . VAL A 1 128 ? 6.577 12.220 -4.901 1.00 93.81 128 VAL A CA 1
ATOM 952 C C . VAL A 1 128 ? 7.995 12.167 -5.448 1.00 93.81 128 VAL A C 1
ATOM 954 O O . VAL A 1 128 ? 8.253 11.634 -6.526 1.00 93.81 128 VAL A O 1
ATOM 957 N N . SER A 1 129 ? 8.927 12.759 -4.705 1.00 90.12 129 SER A N 1
ATOM 958 C CA . SER A 1 129 ? 10.338 12.783 -5.067 1.00 90.12 129 SER A CA 1
ATOM 959 C C . SER A 1 129 ? 11.106 11.591 -4.492 1.00 90.12 129 SER A C 1
ATOM 961 O O . SER A 1 129 ? 10.689 10.957 -3.523 1.00 90.12 129 SER A O 1
ATOM 963 N N . GLU A 1 130 ? 12.297 11.346 -5.035 1.00 88.00 130 GLU A N 1
ATOM 964 C CA . GLU A 1 130 ? 13.257 10.384 -4.484 1.00 88.00 130 GLU A CA 1
ATOM 965 C C . GLU A 1 130 ? 13.579 10.657 -3.003 1.00 88.00 130 GLU A C 1
ATOM 967 O O . GLU A 1 130 ? 13.723 9.725 -2.208 1.00 88.00 130 GLU A O 1
ATOM 972 N N . SER A 1 131 ? 13.653 11.932 -2.600 1.00 87.69 131 SER A N 1
ATOM 973 C CA . SER A 1 131 ? 13.933 12.276 -1.205 1.00 87.69 131 SER A CA 1
ATOM 974 C C . SER A 1 131 ? 12.858 11.781 -0.240 1.00 87.69 131 SER A C 1
ATOM 976 O O . SER A 1 131 ? 13.206 11.363 0.859 1.00 87.69 131 SER A O 1
ATOM 978 N N . ASP A 1 132 ? 11.587 11.743 -0.648 1.00 83.12 132 ASP A N 1
ATOM 979 C CA . ASP A 1 132 ? 10.497 11.237 0.196 1.00 83.12 132 ASP A CA 1
ATOM 980 C C . ASP A 1 132 ? 10.617 9.726 0.458 1.00 83.12 132 ASP A C 1
ATOM 982 O O . ASP A 1 132 ? 10.217 9.234 1.522 1.00 83.12 132 ASP A O 1
ATOM 986 N N . PHE A 1 133 ? 11.194 8.993 -0.502 1.00 79.75 133 PHE A N 1
ATOM 987 C CA . PHE A 1 133 ? 11.433 7.556 -0.405 1.00 79.75 133 PHE A CA 1
ATOM 988 C C . PHE A 1 133 ? 12.600 7.234 0.537 1.00 79.75 133 PHE A C 1
ATOM 990 O O . PHE A 1 133 ? 12.452 6.402 1.436 1.00 79.75 133 PHE A O 1
ATOM 997 N N . TRP A 1 134 ? 13.739 7.919 0.391 1.00 76.44 134 TRP A N 1
ATOM 998 C CA . TRP A 1 134 ? 14.951 7.604 1.160 1.00 76.44 134 TRP A CA 1
ATOM 999 C C . TRP A 1 134 ? 15.061 8.323 2.506 1.00 76.44 134 TRP A C 1
ATOM 1001 O O . TRP A 1 134 ? 15.660 7.775 3.430 1.00 76.44 134 TRP A O 1
ATOM 1011 N N . TYR A 1 135 ? 14.482 9.518 2.649 1.00 65.50 135 TYR A N 1
ATOM 1012 C CA . TYR A 1 135 ? 14.727 10.392 3.797 1.00 65.50 135 TYR A CA 1
ATOM 1013 C C . TYR A 1 135 ? 13.410 10.874 4.422 1.00 65.50 135 TYR A C 1
ATOM 1015 O O . TYR A 1 135 ? 12.738 11.763 3.903 1.00 65.50 135 TYR A O 1
ATOM 1023 N N . ARG A 1 136 ? 13.051 10.288 5.568 1.00 56.72 136 ARG A N 1
ATOM 1024 C CA . ARG A 1 136 ? 12.142 10.876 6.563 1.00 56.72 13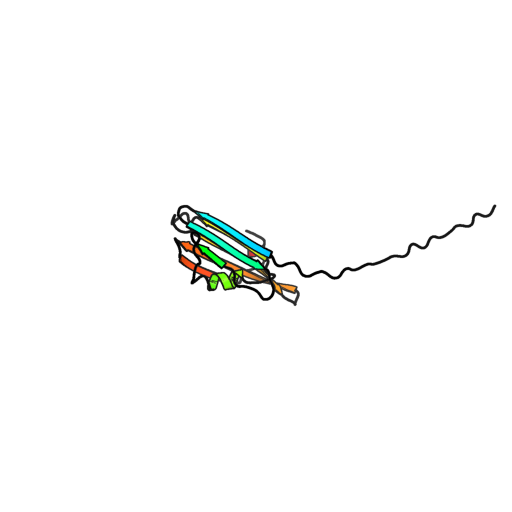6 ARG A CA 1
ATOM 1025 C C . ARG A 1 136 ? 12.625 10.539 7.962 1.00 56.72 136 ARG A C 1
ATOM 1027 O O . ARG A 1 136 ? 13.055 9.381 8.149 1.00 56.72 136 ARG A O 1
#

Foldseek 3Di:
DDDDDDDDDDDDDDDDDDDDDDDKDKDWDWDDAVLWIKIWIFIADPVFDFIFIFIPNHTQPPCVLVSVVPRDHQKDKDKDWDQDPVDRQKIKIKMKIWHQDPVRDIWIKIWMWMDGNGDTPDIDMDTDDPCVVPPD

Secondary structure (DSSP, 8-state):
----------------PPPPPPPPEEEEEEEEETTEEEEEEEEE-SSPPPPEEEETTEE-TT-HHHHHHH--TT-EEEEEEEE-SS-TT-EEEEEEEEEE-TTS-EEEEEEEEEEETTEEEEEEEEE--HHHHH--